Protein AF-A0A9L0T8C3-F1 (afdb_monomer_lite)

Organism: Equus caballus (NCBI:txid9796)

Radius of gyration: 20.2 Å; chains: 1; bounding box: 40×55×61 Å

pLDDT: mean 76.61, std 12.92, range [48.31, 91.88]

Sequence (103 aa):
MELNQEDITLINIYEPKTGTPKCIKQLLTNLKGYINNNSIIVGDLNTSLTSMDRSSRQKVNKETEEFNDKLDQMDLIDIFRERNSIQNQQNTPSQVYMEHSQG

Structure (mmCIF, N/CA/C/O backbone):
data_AF-A0A9L0T8C3-F1
#
_entry.id   AF-A0A9L0T8C3-F1
#
loop_
_atom_site.group_PDB
_a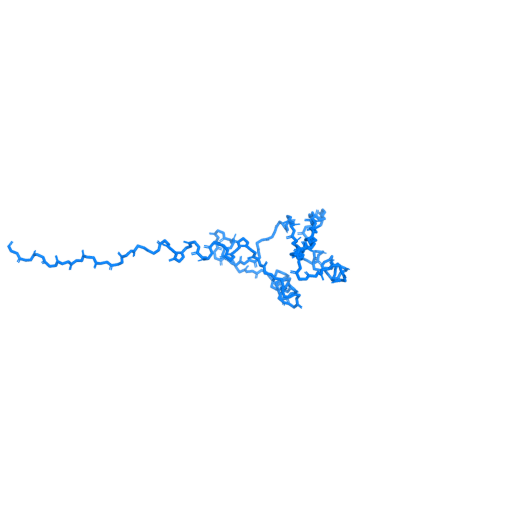tom_site.id
_atom_site.type_symbol
_atom_site.label_atom_id
_atom_site.label_alt_id
_atom_site.label_comp_id
_atom_site.label_asym_id
_atom_site.label_entity_id
_atom_site.label_seq_id
_atom_site.pdbx_PDB_ins_code
_atom_site.Cartn_x
_atom_site.Cartn_y
_atom_site.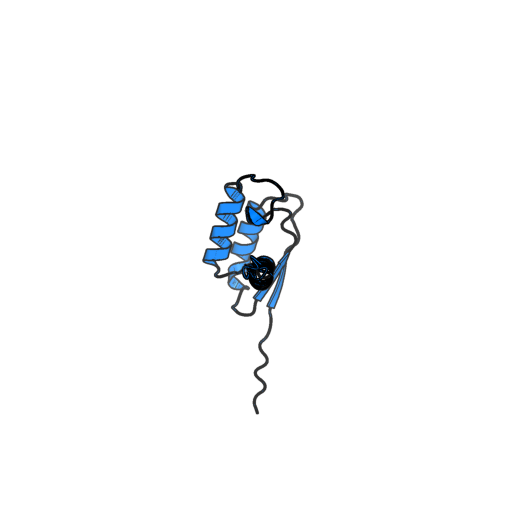Cartn_z
_atom_site.occupancy
_atom_site.B_iso_or_equiv
_atom_site.auth_seq_id
_atom_site.auth_comp_id
_atom_site.auth_asym_id
_atom_site.auth_atom_id
_atom_site.pdbx_PDB_model_num
ATOM 1 N N . MET A 1 1 ? 26.421 -6.534 -25.920 1.00 53.25 1 MET A N 1
ATOM 2 C CA . MET A 1 1 ? 25.813 -6.715 -24.589 1.00 53.25 1 MET A CA 1
ATOM 3 C C . MET A 1 1 ? 24.786 -5.608 -24.463 1.00 53.25 1 MET A C 1
ATOM 5 O O . MET A 1 1 ? 25.188 -4.457 -24.367 1.00 53.25 1 MET A O 1
ATOM 9 N N . GLU A 1 2 ? 23.504 -5.925 -24.627 1.00 57.25 2 GLU A N 1
ATOM 10 C CA . GLU A 1 2 ? 22.431 -4.960 -24.367 1.00 57.25 2 GLU A CA 1
ATOM 11 C C . GLU A 1 2 ? 22.252 -4.861 -22.853 1.00 57.25 2 GLU A C 1
ATOM 13 O O . GLU A 1 2 ? 22.034 -5.863 -22.174 1.00 57.25 2 GLU A O 1
ATOM 18 N N . LEU A 1 3 ? 22.436 -3.657 -22.319 1.00 58.50 3 LEU A N 1
ATOM 19 C CA . LEU A 1 3 ? 22.011 -3.317 -20.971 1.00 58.50 3 LEU A CA 1
ATOM 20 C C . LEU A 1 3 ? 20.515 -3.027 -21.060 1.00 58.50 3 LEU A C 1
ATOM 22 O O . LEU A 1 3 ? 20.126 -1.964 -21.539 1.00 58.50 3 LEU A O 1
ATOM 26 N N . ASN A 1 4 ? 19.688 -3.975 -20.626 1.00 62.09 4 ASN A N 1
ATOM 27 C CA . ASN A 1 4 ? 18.264 -3.730 -20.431 1.00 62.09 4 ASN A CA 1
ATOM 28 C C . ASN A 1 4 ? 18.126 -2.740 -19.269 1.00 62.09 4 ASN A C 1
ATOM 30 O O . ASN A 1 4 ? 18.230 -3.122 -18.104 1.00 62.09 4 ASN A O 1
ATOM 34 N N . GLN A 1 5 ? 17.979 -1.454 -19.584 1.00 68.38 5 GLN A N 1
ATOM 35 C CA . GLN A 1 5 ? 17.557 -0.462 -18.605 1.00 68.38 5 GLN A CA 1
ATOM 36 C C . GLN A 1 5 ? 16.056 -0.641 -18.403 1.00 68.38 5 GLN A C 1
ATOM 38 O O . GLN A 1 5 ? 15.262 -0.345 -19.290 1.00 68.38 5 GLN A O 1
ATOM 43 N N . GLU A 1 6 ? 15.681 -1.192 -17.254 1.00 78.62 6 GLU A N 1
ATOM 44 C CA . GLU A 1 6 ? 14.293 -1.181 -16.816 1.00 78.62 6 GLU A CA 1
ATOM 45 C C . GLU A 1 6 ? 13.993 0.174 -16.175 1.00 78.62 6 GLU A C 1
ATOM 47 O O . GLU A 1 6 ? 14.568 0.532 -15.143 1.00 78.62 6 GLU A O 1
ATOM 52 N N . ASP A 1 7 ? 13.098 0.935 -16.798 1.00 86.69 7 ASP A N 1
ATOM 53 C CA . ASP A 1 7 ? 12.614 2.190 -16.239 1.00 86.69 7 ASP A CA 1
ATOM 54 C C . ASP A 1 7 ? 11.723 1.906 -15.024 1.00 86.69 7 ASP A C 1
ATOM 56 O O . ASP A 1 7 ? 10.710 1.210 -15.116 1.00 86.69 7 ASP A O 1
ATOM 60 N N . ILE A 1 8 ? 12.086 2.470 -13.870 1.00 90.25 8 ILE A N 1
ATOM 61 C CA . ILE A 1 8 ? 11.281 2.399 -12.647 1.00 90.25 8 ILE A CA 1
ATOM 62 C C . ILE A 1 8 ? 10.401 3.642 -12.569 1.00 90.25 8 ILE A C 1
ATOM 64 O O . ILE A 1 8 ? 10.885 4.773 -12.614 1.00 90.25 8 ILE A O 1
ATOM 68 N N . THR A 1 9 ? 9.097 3.439 -12.398 1.00 91.12 9 THR A N 1
ATOM 69 C CA . THR A 1 9 ? 8.139 4.534 -12.204 1.00 91.12 9 THR A CA 1
ATOM 70 C C . THR A 1 9 ? 7.919 4.761 -10.711 1.00 91.12 9 THR A C 1
ATOM 72 O O . THR A 1 9 ? 7.431 3.875 -10.018 1.00 91.12 9 THR A O 1
ATOM 75 N N . LEU A 1 10 ? 8.252 5.944 -10.190 1.00 91.88 10 LEU A N 1
ATOM 76 C CA . LEU A 1 10 ? 7.976 6.305 -8.796 1.00 91.88 10 LEU A CA 1
ATOM 77 C C . LEU A 1 10 ? 6.731 7.192 -8.715 1.00 91.88 10 LEU A C 1
ATOM 79 O O . LEU A 1 10 ? 6.707 8.294 -9.261 1.00 91.88 10 LEU A O 1
ATOM 83 N N . ILE A 1 11 ? 5.716 6.732 -7.989 1.00 88.38 11 ILE A N 1
ATOM 84 C CA . ILE A 1 11 ? 4.484 7.478 -7.732 1.00 88.38 11 ILE A CA 1
ATOM 85 C C . ILE A 1 11 ? 4.456 7.827 -6.249 1.00 88.38 11 ILE A C 1
ATOM 87 O O . ILE A 1 11 ? 4.439 6.938 -5.401 1.00 88.38 11 ILE A O 1
ATOM 91 N N . ASN A 1 12 ? 4.442 9.119 -5.931 1.00 86.88 12 ASN A N 1
ATOM 92 C CA . ASN A 1 12 ? 4.371 9.589 -4.554 1.00 86.88 12 ASN A CA 1
ATOM 93 C C . ASN A 1 12 ? 2.958 10.094 -4.232 1.00 86.88 12 ASN A C 1
ATOM 95 O O . ASN A 1 12 ? 2.452 10.994 -4.903 1.00 86.88 12 ASN A O 1
ATOM 99 N N . ILE A 1 13 ? 2.324 9.510 -3.219 1.00 81.69 13 ILE A N 1
ATOM 100 C CA . ILE A 1 13 ? 0.973 9.836 -2.765 1.00 81.69 13 ILE A CA 1
ATOM 101 C C . ILE A 1 13 ? 1.071 10.438 -1.366 1.00 81.69 13 ILE A C 1
ATOM 103 O O . ILE A 1 13 ? 1.354 9.743 -0.396 1.00 81.69 13 ILE A O 1
ATOM 107 N N . TYR A 1 14 ? 0.785 11.730 -1.248 1.00 75.81 14 TYR A N 1
ATOM 108 C CA . TYR A 1 14 ? 0.623 12.366 0.056 1.00 75.81 14 TYR A CA 1
ATOM 109 C C . TYR A 1 14 ? -0.844 12.417 0.449 1.00 75.81 14 TYR A C 1
ATOM 111 O O . TYR A 1 14 ? -1.718 12.640 -0.395 1.00 75.81 14 TYR A O 1
ATOM 119 N N . GLU A 1 15 ? -1.096 12.230 1.740 1.00 69.81 15 GLU A N 1
ATOM 120 C CA . GLU A 1 15 ? -2.424 12.290 2.325 1.00 69.81 15 GLU A CA 1
ATOM 121 C C . GLU A 1 15 ? -3.147 13.603 1.940 1.00 69.81 15 GLU A C 1
ATOM 123 O O . GLU A 1 15 ? -2.677 14.706 2.248 1.00 69.81 15 GLU A O 1
ATOM 128 N N . PRO A 1 16 ? -4.313 13.536 1.271 1.00 60.00 16 PRO A N 1
ATOM 129 C CA . PRO A 1 16 ? -5.198 14.688 1.171 1.00 60.00 16 PRO A CA 1
ATOM 130 C C . PRO A 1 16 ? -5.664 15.040 2.587 1.00 60.00 16 PRO A C 1
ATOM 132 O O . PRO A 1 16 ? -5.957 14.132 3.351 1.00 60.00 16 PRO A O 1
ATOM 135 N N . LYS A 1 17 ? -5.840 16.319 2.944 1.00 57.69 17 LYS A N 1
ATOM 136 C CA . LYS A 1 17 ? -6.293 16.756 4.294 1.00 57.69 17 LYS A CA 1
ATOM 137 C C . LYS A 1 17 ? -7.581 16.082 4.817 1.00 57.69 17 LYS A C 1
ATOM 139 O O . LYS A 1 17 ? -7.948 16.273 5.970 1.00 57.69 17 LYS A O 1
ATOM 144 N N . THR A 1 18 ? -8.293 15.344 3.966 1.00 58.03 18 THR A N 1
ATOM 145 C CA . THR A 1 18 ? -9.464 14.527 4.291 1.00 58.03 18 THR A CA 1
ATOM 146 C C . THR A 1 18 ? -9.140 13.076 4.677 1.00 58.03 18 THR A C 1
ATOM 148 O O . THR A 1 18 ? -10.078 12.340 4.954 1.00 58.03 18 THR A O 1
ATOM 151 N N . GLY A 1 19 ? -7.870 12.651 4.677 1.00 58.53 19 GLY A N 1
ATOM 152 C CA . GLY A 1 19 ? -7.290 11.500 5.395 1.00 58.53 19 GLY A CA 1
ATOM 153 C C . GLY A 1 19 ? -8.009 10.153 5.357 1.00 58.53 19 GLY A C 1
ATOM 154 O O . GLY A 1 19 ? -7.835 9.331 6.249 1.00 58.53 19 GLY A O 1
ATOM 155 N N . THR A 1 20 ? -8.874 9.919 4.368 1.00 68.56 20 THR A N 1
ATOM 156 C CA . THR A 1 20 ? -9.746 8.740 4.354 1.00 68.56 20 THR A CA 1
ATOM 157 C C . THR A 1 20 ? -9.240 7.733 3.315 1.00 68.56 20 THR A C 1
ATOM 159 O O . THR A 1 20 ? -8.981 8.139 2.173 1.00 68.56 20 THR A O 1
ATOM 162 N N . PRO A 1 21 ? -9.198 6.420 3.622 1.00 72.75 21 PRO A N 1
ATOM 163 C CA . PRO A 1 21 ? -8.870 5.359 2.658 1.00 72.75 21 PRO A CA 1
ATOM 164 C C . PRO A 1 21 ? -9.653 5.455 1.341 1.00 72.75 21 PRO A C 1
ATOM 166 O O . PRO A 1 21 ? -9.133 5.176 0.260 1.00 72.75 21 PRO A O 1
ATOM 169 N N . LYS A 1 22 ? -10.894 5.951 1.402 1.00 77.12 22 LYS A N 1
ATOM 170 C CA . LYS A 1 22 ? -11.739 6.230 0.236 1.00 77.12 22 LYS A CA 1
ATOM 171 C C . LYS A 1 22 ? -11.113 7.215 -0.763 1.00 77.12 22 LYS A C 1
ATOM 173 O O . LYS A 1 22 ? -11.213 6.991 -1.969 1.00 77.12 22 LYS A O 1
ATOM 178 N N . CYS A 1 23 ? -10.473 8.285 -0.287 1.00 76.75 23 CYS A N 1
ATOM 179 C CA . CYS A 1 23 ? -9.822 9.276 -1.150 1.00 76.75 23 CYS A CA 1
ATOM 180 C C . CYS A 1 23 ? -8.622 8.660 -1.879 1.00 76.75 23 CYS A C 1
ATOM 182 O O . CYS A 1 23 ? -8.458 8.853 -3.083 1.00 76.75 23 CYS A O 1
ATOM 184 N N . ILE A 1 24 ? -7.830 7.855 -1.169 1.00 78.06 24 ILE A N 1
ATOM 185 C CA . ILE A 1 24 ? -6.662 7.170 -1.734 1.00 78.06 24 ILE A CA 1
ATOM 186 C C . ILE A 1 24 ? -7.113 6.112 -2.755 1.00 78.06 24 ILE A C 1
ATOM 188 O O . ILE A 1 24 ? -6.561 6.037 -3.848 1.00 78.06 24 ILE A O 1
ATOM 192 N N . LYS A 1 25 ? -8.180 5.352 -2.473 1.00 81.94 25 LYS A N 1
ATOM 193 C CA . LYS A 1 25 ? -8.773 4.384 -3.417 1.00 81.94 25 LYS A CA 1
ATOM 194 C C . LYS A 1 25 ? -9.169 5.022 -4.753 1.00 81.94 25 LYS A C 1
ATOM 196 O O . LYS A 1 25 ? -8.936 4.450 -5.822 1.00 81.94 25 LYS A O 1
ATOM 201 N N . GLN A 1 26 ? -9.792 6.199 -4.698 1.00 83.31 26 GLN A N 1
ATOM 202 C CA . GLN A 1 26 ? -10.160 6.956 -5.896 1.00 83.31 26 GLN A CA 1
ATOM 203 C C . GLN A 1 26 ? -8.919 7.433 -6.651 1.00 83.31 26 GLN A C 1
ATOM 205 O O . GLN A 1 26 ? -8.858 7.288 -7.870 1.00 83.31 26 GLN A O 1
ATOM 210 N N . LEU A 1 27 ? -7.908 7.920 -5.930 1.00 82.31 27 LEU A N 1
ATOM 211 C CA . LEU A 1 27 ? -6.638 8.322 -6.524 1.00 82.31 27 LEU A CA 1
ATOM 212 C C . LEU A 1 27 ? -5.947 7.150 -7.240 1.00 82.31 27 LEU A C 1
ATOM 214 O O . LEU A 1 27 ? -5.593 7.295 -8.404 1.00 82.31 27 LEU A O 1
ATOM 218 N N . LEU A 1 28 ? -5.848 5.973 -6.614 1.00 85.00 28 LEU A N 1
ATOM 219 C CA . LEU A 1 28 ? -5.297 4.768 -7.251 1.00 85.00 28 LEU A CA 1
ATOM 220 C C . LEU A 1 28 ? -6.078 4.363 -8.505 1.00 85.00 28 LEU A C 1
ATOM 222 O O . LEU A 1 28 ? -5.494 3.943 -9.499 1.00 85.00 28 LEU A O 1
ATOM 226 N N . THR A 1 29 ? -7.404 4.519 -8.489 1.00 87.56 29 THR A N 1
ATOM 227 C CA . THR A 1 29 ? -8.242 4.230 -9.662 1.00 87.56 29 THR A CA 1
ATOM 228 C C . THR A 1 29 ? -7.919 5.169 -10.823 1.00 87.56 29 THR A C 1
ATOM 230 O O . THR A 1 29 ? -7.790 4.708 -11.955 1.00 87.56 29 THR A O 1
ATOM 233 N N . ASN A 1 30 ? -7.724 6.459 -10.543 1.00 87.38 30 ASN A N 1
ATOM 234 C CA . ASN A 1 30 ? -7.323 7.443 -11.551 1.00 87.38 30 ASN A CA 1
ATOM 235 C C . ASN A 1 30 ? -5.893 7.198 -12.053 1.00 87.38 30 ASN A C 1
ATOM 237 O O . ASN A 1 30 ? -5.603 7.409 -13.227 1.00 87.38 30 ASN A O 1
ATOM 241 N N . LEU A 1 31 ? -5.010 6.725 -11.170 1.00 86.62 31 LEU A N 1
ATOM 242 C CA . LEU A 1 31 ? -3.614 6.440 -11.486 1.00 86.62 31 LEU A CA 1
ATOM 243 C C . LEU A 1 31 ? -3.402 5.093 -12.186 1.00 86.62 31 LEU A C 1
ATOM 245 O O . LEU A 1 31 ? -2.305 4.840 -12.672 1.00 86.62 31 LEU A O 1
ATOM 249 N N . LYS A 1 32 ? -4.434 4.246 -12.300 1.00 88.19 32 LYS A N 1
ATOM 250 C CA . LYS A 1 32 ? -4.319 2.882 -12.842 1.00 88.19 32 LYS A CA 1
ATOM 251 C C . LYS A 1 32 ? -3.638 2.821 -14.214 1.00 88.19 32 LYS A C 1
ATOM 253 O O . LYS A 1 32 ? -2.892 1.888 -14.465 1.00 88.19 32 LYS A O 1
ATOM 258 N N . GLY A 1 33 ? -3.872 3.801 -15.089 1.00 88.75 33 GLY A N 1
ATOM 259 C CA . GLY A 1 33 ? -3.246 3.853 -16.419 1.00 88.75 33 GLY A CA 1
ATOM 260 C C . GLY A 1 33 ? -1.755 4.215 -16.419 1.00 88.75 33 GLY A C 1
ATOM 261 O O . GLY A 1 33 ? -1.097 4.046 -17.438 1.00 88.75 33 GLY A O 1
ATOM 262 N N . TYR A 1 34 ? -1.234 4.712 -15.296 1.00 86.12 34 TYR A N 1
ATOM 263 C CA . TYR A 1 34 ? 0.171 5.084 -15.111 1.00 86.12 34 TYR A CA 1
ATOM 264 C C . TYR A 1 34 ? 0.963 4.019 -14.342 1.00 86.12 34 TYR A C 1
ATOM 266 O O . TYR A 1 34 ? 2.190 4.048 -14.358 1.00 86.12 34 TYR A O 1
ATOM 274 N N . ILE A 1 35 ? 0.268 3.101 -13.664 1.00 89.75 35 ILE A N 1
ATOM 275 C CA . ILE A 1 35 ? 0.874 2.000 -12.918 1.00 89.75 35 ILE A CA 1
ATOM 276 C C . ILE A 1 35 ? 1.215 0.879 -13.904 1.00 89.75 35 ILE A C 1
ATOM 278 O O . ILE A 1 35 ? 0.354 0.372 -14.621 1.00 89.75 35 ILE A O 1
ATOM 282 N N . ASN A 1 36 ? 2.483 0.494 -13.912 1.00 89.12 36 ASN A N 1
ATOM 283 C CA . ASN A 1 36 ? 3.041 -0.636 -14.646 1.00 89.12 36 ASN A CA 1
ATOM 284 C C . ASN A 1 36 ? 3.779 -1.585 -13.682 1.00 89.12 36 ASN A C 1
ATOM 286 O O . ASN A 1 36 ? 3.901 -1.308 -12.489 1.00 89.12 36 ASN A O 1
ATOM 290 N N . ASN A 1 37 ? 4.311 -2.688 -14.206 1.00 88.62 37 ASN A N 1
ATOM 291 C CA . ASN A 1 37 ? 4.985 -3.719 -13.406 1.00 88.62 37 ASN A CA 1
ATOM 292 C C . ASN A 1 37 ? 6.248 -3.213 -12.682 1.00 88.62 37 ASN A C 1
ATOM 294 O O . ASN A 1 37 ? 6.664 -3.801 -11.689 1.00 88.62 37 ASN A O 1
ATOM 298 N N . ASN A 1 38 ? 6.838 -2.116 -13.158 1.00 90.31 38 ASN A N 1
ATOM 299 C CA . ASN A 1 38 ? 8.034 -1.483 -12.606 1.00 90.31 38 ASN A CA 1
ATOM 300 C C . ASN A 1 38 ? 7.682 -0.234 -11.774 1.00 90.31 38 ASN A C 1
ATOM 302 O O . ASN A 1 38 ? 8.525 0.637 -11.548 1.00 90.31 38 ASN A O 1
ATOM 306 N N . SER A 1 39 ? 6.424 -0.111 -11.337 1.00 91.88 39 SER A N 1
ATOM 307 C CA . SER A 1 39 ? 5.956 1.019 -10.540 1.00 91.88 39 SER A CA 1
ATOM 308 C C . SER A 1 39 ? 6.119 0.778 -9.042 1.00 91.88 39 SER A C 1
ATOM 310 O O . SER A 1 39 ? 5.689 -0.241 -8.511 1.00 91.88 39 SER A O 1
ATOM 312 N N . ILE A 1 40 ? 6.678 1.762 -8.342 1.00 91.75 40 ILE A N 1
ATOM 313 C CA . ILE A 1 40 ? 6.747 1.817 -6.882 1.00 91.75 40 ILE A CA 1
ATOM 314 C C . ILE A 1 40 ? 5.850 2.960 -6.423 1.00 91.75 40 ILE A C 1
ATOM 316 O O . ILE A 1 40 ? 6.047 4.114 -6.810 1.00 91.75 40 ILE A O 1
ATOM 320 N N . ILE A 1 41 ? 4.870 2.640 -5.580 1.00 89.69 41 ILE A N 1
ATOM 321 C CA . ILE A 1 41 ? 4.005 3.634 -4.949 1.00 89.69 41 ILE A CA 1
ATOM 322 C C . ILE A 1 41 ? 4.509 3.865 -3.530 1.00 89.69 41 ILE A C 1
ATOM 324 O O . ILE A 1 41 ? 4.545 2.945 -2.716 1.00 89.69 41 ILE A O 1
ATOM 328 N N . VAL A 1 42 ? 4.897 5.099 -3.238 1.00 87.62 42 VAL A N 1
ATOM 329 C CA . VAL A 1 42 ? 5.285 5.538 -1.898 1.00 87.62 42 VAL A CA 1
ATOM 330 C C . VAL A 1 42 ? 4.234 6.518 -1.422 1.00 87.62 42 VAL A C 1
ATOM 332 O O . VAL A 1 42 ? 3.820 7.393 -2.175 1.00 87.62 42 VAL A O 1
ATOM 335 N N . GLY A 1 43 ? 3.782 6.392 -0.184 1.00 81.62 43 GLY A N 1
ATOM 336 C CA . GLY A 1 43 ? 2.849 7.363 0.351 1.00 81.62 43 GLY A CA 1
ATOM 337 C C . GLY A 1 43 ? 2.604 7.214 1.834 1.00 81.62 43 GLY A C 1
ATOM 338 O O . GLY A 1 43 ? 2.766 6.131 2.395 1.00 81.62 43 GLY A O 1
ATOM 339 N N . ASP A 1 44 ? 2.203 8.321 2.450 1.00 77.31 44 ASP A N 1
ATOM 340 C CA . ASP A 1 44 ? 1.694 8.335 3.815 1.00 77.31 44 ASP A CA 1
ATOM 341 C C . ASP A 1 44 ? 0.168 8.248 3.760 1.00 77.31 44 ASP A C 1
ATOM 343 O O . ASP A 1 44 ? -0.509 9.177 3.316 1.00 77.31 44 ASP A O 1
ATOM 347 N N . LEU A 1 45 ? -0.364 7.086 4.136 1.00 73.12 45 LEU A N 1
ATOM 348 C CA . LEU A 1 45 ? -1.795 6.805 4.077 1.00 73.12 45 LEU A CA 1
ATOM 349 C C . LEU A 1 45 ? -2.506 7.099 5.406 1.00 73.12 45 LEU A C 1
ATOM 351 O O . LEU A 1 45 ? -3.724 6.929 5.463 1.00 73.12 45 LEU A O 1
ATOM 355 N N . ASN A 1 46 ? -1.769 7.460 6.472 1.00 73.19 46 ASN A N 1
ATOM 356 C CA . ASN A 1 46 ? -2.261 7.671 7.846 1.00 73.19 46 ASN A CA 1
ATOM 357 C C . ASN A 1 46 ? -3.233 6.592 8.381 1.00 73.19 46 ASN A C 1
ATOM 359 O O . ASN A 1 46 ? -3.960 6.793 9.353 1.00 73.19 46 ASN A O 1
ATOM 363 N N . THR A 1 47 ? -3.241 5.407 7.764 1.00 74.62 47 THR A N 1
ATOM 364 C CA . THR A 1 47 ? -4.134 4.289 8.071 1.00 74.62 47 THR A CA 1
ATOM 365 C C . THR A 1 47 ? -3.346 2.989 8.068 1.00 74.62 47 THR A C 1
ATOM 367 O O . THR A 1 47 ? -2.694 2.645 7.087 1.00 74.62 47 THR A O 1
ATOM 370 N N . SER A 1 48 ? -3.474 2.222 9.151 1.00 79.88 48 SER A N 1
ATOM 371 C CA . SER A 1 48 ? -3.004 0.837 9.227 1.00 79.88 48 SER A CA 1
ATOM 372 C C . SER A 1 48 ? -3.759 -0.045 8.231 1.00 79.88 48 SER A C 1
ATOM 374 O O . SER A 1 48 ? -4.981 -0.188 8.353 1.00 79.88 48 SER A O 1
ATOM 376 N N . LEU A 1 49 ? -3.041 -0.658 7.288 1.00 81.12 49 LEU A N 1
ATOM 377 C CA . LEU A 1 49 ? -3.620 -1.506 6.242 1.00 81.12 49 LEU A CA 1
ATOM 378 C C . LEU A 1 49 ? -4.009 -2.885 6.767 1.00 81.12 49 LEU A C 1
ATOM 380 O O . LEU A 1 49 ? -5.003 -3.457 6.332 1.00 81.12 49 LEU A O 1
ATOM 384 N N . THR A 1 50 ? -3.288 -3.410 7.750 1.00 79.50 50 THR A N 1
ATOM 385 C CA . THR A 1 50 ? -3.552 -4.733 8.315 1.00 79.50 50 THR A CA 1
ATOM 386 C C . THR A 1 50 ? -3.762 -4.676 9.824 1.00 79.50 50 THR A C 1
ATOM 388 O O . THR A 1 50 ? -3.521 -3.665 10.486 1.00 79.50 50 THR A O 1
ATOM 391 N N . SER A 1 51 ? -4.233 -5.781 10.405 1.00 78.38 51 SER A N 1
ATOM 392 C CA . SER A 1 51 ? -4.265 -5.935 11.863 1.00 78.38 51 SER A CA 1
ATOM 393 C C . SER A 1 51 ? -2.866 -6.020 12.477 1.00 78.38 51 SER A C 1
ATOM 395 O O . SER A 1 51 ? -2.719 -5.698 13.649 1.00 78.38 51 SER A O 1
ATOM 397 N N . MET A 1 52 ? -1.858 -6.456 11.710 1.00 77.88 52 MET A N 1
ATOM 398 C CA . MET A 1 52 ? -0.469 -6.551 12.174 1.00 77.88 52 MET A CA 1
ATOM 399 C C . MET A 1 52 ? 0.160 -5.168 12.370 1.00 77.88 52 MET A C 1
ATOM 401 O O . MET A 1 52 ? 0.989 -4.993 13.256 1.00 77.88 52 MET A O 1
ATOM 405 N N . ASP A 1 53 ? -0.298 -4.175 11.606 1.00 75.25 53 ASP A N 1
ATOM 406 C CA . ASP A 1 53 ? 0.169 -2.788 11.703 1.00 75.25 53 ASP A CA 1
ATOM 407 C C . ASP A 1 53 ? -0.433 -2.040 12.905 1.00 75.25 53 ASP A C 1
ATOM 409 O O . ASP A 1 53 ? -0.097 -0.882 13.156 1.00 75.25 53 ASP A O 1
ATOM 413 N N . ARG A 1 54 ? -1.359 -2.666 13.646 1.00 76.75 54 ARG A N 1
ATOM 414 C CA . ARG A 1 54 ? -1.999 -2.073 14.824 1.00 76.75 54 ARG A CA 1
ATOM 415 C C . ARG A 1 54 ? -1.414 -2.657 16.106 1.00 76.75 54 ARG A C 1
ATOM 417 O O . ARG A 1 54 ? -1.304 -3.866 16.266 1.00 76.75 54 ARG A O 1
ATOM 424 N N . SER A 1 55 ? -1.127 -1.787 17.075 1.00 76.31 55 SER A N 1
ATOM 425 C CA . SER A 1 55 ? -0.611 -2.172 18.400 1.00 76.31 55 SER A CA 1
ATOM 426 C C . SER A 1 55 ? -1.628 -2.921 19.274 1.00 76.31 55 SER A C 1
ATOM 428 O O . SER A 1 55 ? -1.255 -3.571 20.248 1.00 76.31 55 SER A O 1
ATOM 430 N N . SER A 1 56 ? -2.918 -2.845 18.939 1.00 75.75 56 SER A N 1
ATOM 431 C CA . SER A 1 56 ? -4.008 -3.538 19.630 1.00 75.75 56 SER A CA 1
ATOM 432 C C . SER A 1 56 ? -4.763 -4.443 18.657 1.00 75.75 56 SER A C 1
ATOM 434 O O . SER A 1 56 ? -4.752 -4.207 17.451 1.00 75.75 56 SER A O 1
ATOM 436 N N . ARG A 1 57 ? -5.474 -5.460 19.170 1.00 75.56 57 ARG A N 1
ATOM 437 C CA . ARG A 1 57 ? -6.306 -6.400 18.382 1.00 75.56 57 ARG A CA 1
ATOM 438 C C . ARG A 1 57 ? -7.563 -5.747 17.769 1.00 75.56 57 ARG A C 1
ATOM 440 O O . ARG A 1 57 ? -8.613 -6.376 17.671 1.00 75.56 57 ARG A O 1
ATOM 447 N N . GLN A 1 58 ? -7.486 -4.474 17.400 1.00 77.00 58 GLN A N 1
ATOM 448 C CA . GLN A 1 58 ? -8.546 -3.759 16.712 1.00 77.00 58 GLN A CA 1
ATOM 449 C C . GLN A 1 58 ? -8.723 -4.310 15.300 1.00 77.00 58 GLN A C 1
ATOM 451 O O . GLN A 1 58 ? -7.763 -4.480 14.541 1.00 77.00 58 GLN A O 1
ATOM 456 N N . LYS A 1 59 ? -9.982 -4.562 14.943 1.00 80.69 59 LYS A N 1
ATOM 457 C CA . LYS A 1 59 ? -10.353 -4.985 13.598 1.00 80.69 59 LYS A CA 1
ATOM 458 C C . LYS A 1 59 ? -10.041 -3.867 12.595 1.00 80.69 59 LYS A C 1
ATOM 460 O O . LYS A 1 59 ? -10.242 -2.690 12.893 1.00 80.69 59 LYS A O 1
ATOM 465 N N . VAL A 1 60 ? -9.577 -4.242 11.404 1.00 82.06 60 VAL A N 1
ATOM 466 C CA . VAL A 1 60 ? -9.595 -3.351 10.234 1.00 82.06 60 VAL A CA 1
ATOM 467 C C . VAL A 1 60 ? -11.020 -2.863 9.993 1.00 82.06 60 VAL A C 1
ATOM 469 O O . VAL A 1 60 ? -11.981 -3.624 10.102 1.00 82.06 60 VAL A O 1
ATOM 472 N N . ASN A 1 61 ? -11.160 -1.562 9.746 1.00 83.56 61 ASN A N 1
ATOM 473 C CA . ASN A 1 61 ? -12.448 -1.017 9.352 1.00 83.56 61 ASN A CA 1
ATOM 474 C C . ASN A 1 61 ? -12.751 -1.445 7.904 1.00 83.56 61 ASN A C 1
ATOM 476 O O . ASN A 1 61 ? -11.848 -1.788 7.138 1.00 83.56 61 ASN A O 1
ATOM 480 N N . LYS A 1 62 ? -14.031 -1.408 7.532 1.00 84.62 62 LYS A N 1
ATOM 481 C CA . LYS A 1 62 ? -14.483 -1.852 6.211 1.00 84.62 62 LYS A CA 1
ATOM 482 C C . LYS A 1 62 ? -13.867 -1.040 5.064 1.00 84.62 62 LYS A C 1
ATOM 484 O O . LYS A 1 62 ? -13.607 -1.588 4.004 1.00 84.62 62 LYS A O 1
ATOM 489 N N . GLU A 1 63 ? -13.611 0.252 5.266 1.00 82.06 63 GLU A N 1
ATOM 490 C CA . GLU A 1 63 ? -13.006 1.101 4.232 1.00 82.06 63 GLU A CA 1
ATOM 491 C C . GLU A 1 63 ? -11.554 0.706 3.939 1.00 82.06 63 GLU A C 1
ATOM 493 O O . GLU A 1 63 ? -11.127 0.751 2.789 1.00 82.06 63 GLU A O 1
ATOM 498 N N . THR A 1 64 ? -10.807 0.288 4.964 1.00 82.56 64 THR A N 1
ATOM 499 C CA . THR A 1 64 ? -9.463 -0.274 4.826 1.00 82.56 64 THR A CA 1
ATOM 500 C C . THR A 1 64 ? -9.505 -1.640 4.145 1.00 82.56 64 THR A C 1
ATOM 502 O O . THR A 1 64 ? -8.696 -1.881 3.256 1.00 82.56 64 THR A O 1
ATOM 505 N N . GLU A 1 65 ? -10.446 -2.518 4.511 1.00 86.62 65 GLU A N 1
ATOM 506 C CA . GLU A 1 65 ? -10.633 -3.813 3.829 1.00 86.62 65 GLU A CA 1
ATOM 507 C C . GLU A 1 65 ? -10.902 -3.596 2.328 1.00 86.62 65 GLU A C 1
ATOM 509 O O . GLU A 1 65 ? -10.164 -4.092 1.483 1.00 86.62 65 GLU A O 1
ATOM 514 N N . GLU A 1 66 ? -11.857 -2.727 1.989 1.00 86.50 66 GLU A N 1
ATOM 515 C CA . GLU A 1 66 ? -12.184 -2.370 0.603 1.00 86.50 66 GLU A CA 1
ATOM 516 C C . GLU A 1 66 ? -11.052 -1.655 -0.158 1.00 86.50 66 GLU A C 1
ATOM 518 O O . GLU A 1 66 ? -11.103 -1.549 -1.394 1.00 86.50 66 GLU A O 1
ATOM 523 N N . PHE A 1 67 ? -10.101 -1.059 0.563 1.00 85.38 67 PHE A N 1
ATOM 524 C CA . PHE A 1 67 ? -8.901 -0.449 0.004 1.00 85.38 67 PHE A CA 1
ATOM 525 C C . PHE A 1 67 ? -7.841 -1.512 -0.299 1.00 85.38 67 PHE A C 1
ATOM 527 O O . PHE A 1 67 ? -7.307 -1.515 -1.405 1.00 85.38 67 PHE A O 1
ATOM 534 N N . ASN A 1 68 ? -7.610 -2.454 0.618 1.00 85.50 68 ASN A N 1
ATOM 535 C CA . ASN A 1 68 ? -6.723 -3.597 0.395 1.00 85.50 68 ASN A CA 1
ATOM 536 C C . ASN A 1 68 ? -7.197 -4.453 -0.780 1.00 85.50 68 ASN A C 1
ATOM 538 O O . ASN A 1 68 ? -6.407 -4.729 -1.674 1.00 85.50 68 ASN A O 1
ATOM 542 N N . ASP A 1 69 ? -8.501 -4.737 -0.865 1.00 88.31 69 ASP A N 1
ATOM 543 C CA . ASP A 1 69 ? -9.085 -5.441 -2.013 1.00 88.31 69 ASP A CA 1
ATOM 544 C C . ASP A 1 69 ? -8.765 -4.732 -3.339 1.00 88.31 69 ASP A C 1
ATOM 546 O O . ASP A 1 69 ? -8.671 -5.355 -4.398 1.00 88.31 69 ASP A O 1
ATOM 550 N N . LYS A 1 70 ? -8.624 -3.398 -3.312 1.00 86.94 70 LYS A N 1
ATOM 551 C CA . LYS A 1 70 ? -8.284 -2.624 -4.506 1.00 86.94 70 LYS A CA 1
ATOM 552 C C . LYS A 1 70 ? -6.806 -2.721 -4.865 1.00 86.94 70 LYS A C 1
ATOM 554 O O . LYS A 1 70 ? -6.508 -2.754 -6.057 1.00 86.94 70 LYS A O 1
ATOM 559 N N . LEU A 1 71 ? -5.925 -2.746 -3.865 1.00 87.44 71 LEU A N 1
ATOM 560 C CA . LEU A 1 71 ? -4.498 -3.006 -4.057 1.00 87.44 71 LEU A CA 1
ATOM 561 C C . LEU A 1 71 ? -4.293 -4.401 -4.656 1.00 87.44 71 LEU A C 1
ATOM 563 O O . LEU A 1 71 ? -3.600 -4.521 -5.663 1.00 87.44 71 LEU A O 1
ATOM 567 N N . ASP A 1 72 ? -5.003 -5.404 -4.134 1.00 88.69 72 ASP A N 1
ATOM 568 C CA . ASP A 1 72 ? -4.957 -6.782 -4.630 1.00 88.69 72 ASP A CA 1
ATOM 569 C C . ASP A 1 72 ? -5.470 -6.881 -6.079 1.00 88.69 72 ASP A C 1
ATOM 571 O O . ASP A 1 72 ? -4.842 -7.508 -6.921 1.00 88.69 72 ASP A O 1
ATOM 575 N N . GLN A 1 73 ? -6.561 -6.184 -6.432 1.00 89.81 73 GLN A N 1
ATOM 576 C CA . GLN A 1 73 ? -7.046 -6.093 -7.825 1.00 89.81 73 GLN A CA 1
ATOM 577 C C . GLN A 1 73 ? -6.067 -5.420 -8.802 1.00 89.81 73 GLN A C 1
ATOM 579 O O . GLN A 1 73 ? -6.292 -5.459 -10.016 1.00 89.81 73 GLN A O 1
ATOM 584 N N . MET A 1 74 ? -5.084 -4.684 -8.288 1.00 88.69 74 MET A N 1
ATOM 585 C CA . MET A 1 74 ? -4.042 -4.020 -9.070 1.00 88.69 74 MET A CA 1
ATOM 586 C C . MET A 1 74 ? -2.721 -4.795 -9.029 1.00 88.69 74 MET A C 1
ATOM 588 O O . MET A 1 74 ? -1.727 -4.277 -9.530 1.00 88.69 74 MET A O 1
ATOM 592 N N . ASP A 1 75 ? -2.713 -5.991 -8.428 1.00 89.56 75 ASP A N 1
ATOM 593 C CA . ASP A 1 75 ? -1.526 -6.820 -8.209 1.00 89.56 75 ASP A CA 1
ATOM 594 C C . ASP A 1 75 ? -0.401 -6.066 -7.469 1.00 89.56 75 ASP A C 1
ATOM 596 O O . ASP A 1 75 ? 0.789 -6.326 -7.656 1.00 89.56 75 ASP A O 1
ATOM 600 N N . LEU A 1 76 ? -0.775 -5.103 -6.616 1.00 88.88 76 LEU A N 1
ATOM 601 C CA . LEU A 1 76 ? 0.162 -4.329 -5.810 1.00 88.88 76 LEU A CA 1
ATOM 602 C C . LEU A 1 76 ? 0.462 -5.053 -4.501 1.00 88.88 76 LEU A C 1
ATOM 604 O O . LEU A 1 76 ? -0.436 -5.528 -3.810 1.00 88.88 76 LEU A O 1
ATOM 608 N N . ILE A 1 77 ? 1.738 -5.071 -4.122 1.00 88.75 77 ILE A N 1
ATOM 609 C CA . ILE A 1 77 ? 2.214 -5.742 -2.912 1.00 88.75 77 ILE A CA 1
ATOM 610 C C . ILE A 1 77 ? 2.784 -4.703 -1.946 1.00 88.75 77 ILE A C 1
ATOM 612 O O . ILE A 1 77 ? 3.550 -3.820 -2.332 1.00 88.75 77 ILE A O 1
ATOM 616 N N . ASP A 1 78 ? 2.444 -4.836 -0.664 1.00 87.19 78 ASP A 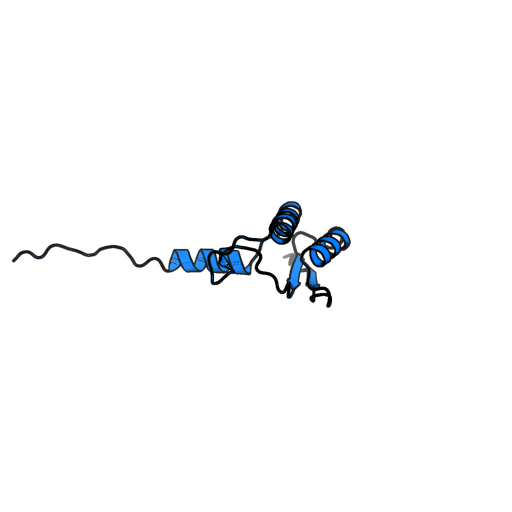N 1
ATOM 617 C CA . ASP A 1 78 ? 3.078 -4.077 0.413 1.00 87.19 78 ASP A CA 1
ATOM 618 C C . ASP A 1 78 ? 4.481 -4.638 0.708 1.00 87.19 78 ASP A C 1
ATOM 620 O O . ASP A 1 78 ? 4.650 -5.648 1.400 1.00 87.19 78 ASP A O 1
ATOM 624 N N . ILE A 1 79 ? 5.496 -3.961 0.170 1.00 88.69 79 ILE A N 1
ATOM 625 C CA . ILE A 1 79 ? 6.910 -4.342 0.290 1.00 88.69 79 ILE A CA 1
ATOM 626 C C . ILE A 1 79 ? 7.397 -4.271 1.746 1.00 88.69 79 ILE A C 1
ATOM 628 O O . ILE A 1 79 ? 8.208 -5.101 2.166 1.00 88.69 79 ILE A O 1
ATOM 632 N N . PHE A 1 80 ? 6.921 -3.298 2.531 1.00 83.88 80 PHE A N 1
ATOM 633 C CA . PHE A 1 80 ? 7.341 -3.142 3.926 1.00 83.88 80 PHE A CA 1
ATOM 634 C C . PHE A 1 80 ? 6.852 -4.323 4.765 1.00 83.88 80 PHE A C 1
ATOM 636 O O . PHE A 1 80 ? 7.626 -4.916 5.523 1.00 83.88 80 PHE A O 1
ATOM 643 N N . ARG A 1 81 ? 5.590 -4.718 4.570 1.00 82.31 81 ARG A N 1
ATOM 644 C CA . ARG A 1 81 ? 5.004 -5.889 5.223 1.00 82.31 81 ARG A CA 1
ATOM 645 C C . ARG A 1 81 ? 5.718 -7.178 4.840 1.00 82.31 81 ARG A C 1
ATOM 647 O O . ARG A 1 81 ? 6.076 -7.951 5.727 1.00 82.31 81 ARG A O 1
ATOM 654 N N . GLU A 1 82 ? 5.939 -7.406 3.548 1.00 86.38 82 GLU A N 1
ATOM 655 C CA . GLU A 1 82 ? 6.576 -8.633 3.060 1.00 86.38 82 GLU A CA 1
ATOM 656 C C . GLU A 1 82 ? 7.981 -8.797 3.652 1.00 86.38 82 GLU A C 1
ATOM 658 O O . GLU A 1 82 ? 8.325 -9.836 4.221 1.00 86.38 82 GLU A O 1
ATOM 663 N N . ARG A 1 83 ? 8.766 -7.714 3.638 1.00 86.25 83 ARG A N 1
ATOM 664 C CA . ARG A 1 83 ? 10.099 -7.684 4.242 1.00 86.25 83 ARG A CA 1
ATOM 665 C C . ARG A 1 83 ? 10.067 -8.035 5.735 1.00 86.25 83 ARG A C 1
ATOM 667 O O . ARG A 1 83 ? 10.905 -8.812 6.194 1.00 86.25 83 ARG A O 1
ATOM 674 N N . ASN A 1 84 ? 9.116 -7.488 6.492 1.00 80.75 84 ASN A N 1
ATOM 675 C CA . ASN A 1 84 ? 8.996 -7.755 7.928 1.00 80.75 84 ASN A CA 1
ATOM 676 C C . ASN A 1 84 ? 8.584 -9.207 8.221 1.00 80.75 84 ASN A C 1
ATOM 678 O O . ASN A 1 84 ? 9.122 -9.829 9.138 1.00 80.75 84 ASN A O 1
ATOM 682 N N . SER A 1 85 ? 7.677 -9.775 7.424 1.00 77.94 85 SER A N 1
ATOM 683 C CA . SER A 1 85 ? 7.278 -11.185 7.521 1.00 77.94 85 SER A CA 1
ATOM 684 C C . SER A 1 85 ? 8.444 -12.143 7.278 1.00 77.94 85 SER A C 1
ATOM 686 O O . SER A 1 85 ? 8.586 -13.135 7.997 1.00 77.94 85 SER A O 1
ATOM 688 N N . ILE A 1 86 ? 9.305 -11.845 6.302 1.00 80.25 86 ILE A N 1
ATOM 689 C CA . ILE A 1 86 ? 10.509 -12.638 6.013 1.00 80.25 86 ILE A CA 1
ATOM 690 C C . ILE A 1 86 ? 11.498 -12.558 7.183 1.00 80.25 86 ILE A C 1
ATOM 692 O O . ILE A 1 86 ? 12.010 -13.581 7.639 1.00 80.25 86 ILE A O 1
ATOM 696 N N . GLN A 1 87 ? 11.728 -11.359 7.724 1.00 73.44 87 GLN A N 1
ATOM 697 C CA . GLN A 1 87 ? 12.651 -11.162 8.843 1.00 73.44 87 GLN A CA 1
ATOM 698 C C . GLN A 1 8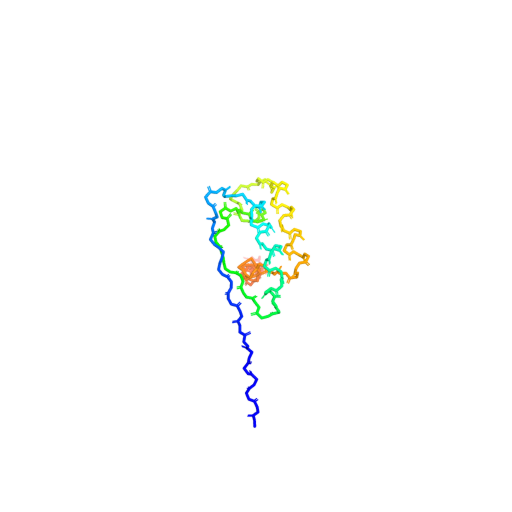7 ? 12.208 -11.909 10.113 1.00 73.44 87 GLN A C 1
ATOM 700 O O . GLN A 1 87 ? 13.040 -12.484 10.817 1.00 73.44 87 GLN A O 1
ATOM 705 N N . ASN A 1 88 ? 10.905 -11.935 10.404 1.00 67.00 88 ASN A N 1
ATOM 706 C CA . ASN A 1 88 ? 10.365 -12.634 11.573 1.00 67.00 88 ASN A CA 1
ATOM 707 C C . ASN A 1 88 ? 10.485 -14.166 11.467 1.00 67.00 88 ASN A C 1
ATOM 709 O O . ASN A 1 88 ? 10.644 -14.826 12.490 1.00 67.00 88 ASN A O 1
ATOM 713 N N . GLN A 1 89 ? 10.471 -14.732 10.255 1.00 65.44 89 GLN A N 1
ATOM 714 C CA . GLN A 1 89 ? 10.713 -16.166 10.034 1.00 65.44 89 GLN A CA 1
ATOM 715 C C . GLN A 1 89 ? 12.182 -16.554 10.242 1.00 65.44 89 GLN A C 1
ATOM 717 O O . GLN A 1 89 ? 12.465 -17.644 10.725 1.00 65.44 89 GLN A O 1
ATOM 722 N N . GLN A 1 90 ? 13.124 -15.663 9.923 1.00 59.56 90 GLN A N 1
ATOM 723 C CA . GLN A 1 90 ? 14.559 -15.908 10.123 1.00 59.56 90 GLN A CA 1
ATOM 724 C C . GLN A 1 90 ? 14.988 -15.822 11.597 1.00 59.56 90 GLN A C 1
ATOM 726 O O . GLN A 1 90 ? 16.024 -16.364 11.970 1.00 59.56 90 GLN A O 1
ATOM 731 N N . ASN A 1 91 ? 14.182 -15.174 12.441 1.00 56.12 91 ASN A N 1
ATOM 732 C CA . ASN A 1 91 ? 14.455 -14.976 13.864 1.00 56.12 91 ASN A CA 1
ATOM 733 C C . ASN A 1 91 ? 13.830 -16.053 14.773 1.00 56.12 91 ASN A C 1
ATOM 735 O O . ASN A 1 91 ? 13.716 -15.833 15.979 1.00 56.12 91 ASN A O 1
ATOM 739 N N . THR A 1 92 ? 13.414 -17.212 14.247 1.00 48.31 92 THR A N 1
ATOM 740 C CA . THR A 1 92 ? 12.954 -18.321 15.099 1.00 48.31 92 THR A CA 1
ATOM 741 C C . THR A 1 92 ? 14.097 -18.784 16.009 1.00 48.31 92 THR A C 1
ATOM 743 O O . THR A 1 92 ? 15.118 -19.24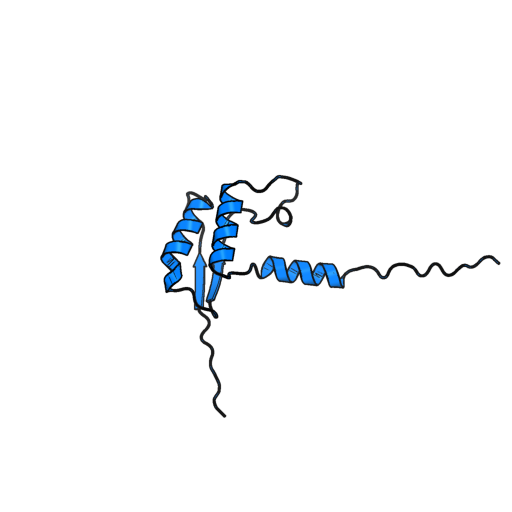2 15.490 1.00 48.31 92 THR A O 1
ATOM 746 N N . PRO A 1 93 ? 13.964 -18.720 17.349 1.00 51.75 93 PRO A N 1
ATOM 747 C CA . PRO A 1 93 ? 14.926 -19.354 18.236 1.00 51.75 93 PRO A CA 1
ATOM 748 C C . PRO A 1 93 ? 14.884 -20.857 17.966 1.00 51.75 93 PRO A C 1
ATOM 750 O O . PRO A 1 93 ? 13.818 -21.467 18.076 1.00 51.75 93 PRO A O 1
ATOM 753 N N . SER A 1 94 ? 16.024 -21.446 17.605 1.00 51.22 94 SER A N 1
ATOM 754 C CA . SER A 1 94 ? 16.192 -22.895 17.510 1.00 51.22 94 SER A CA 1
ATOM 755 C C . SER A 1 94 ? 15.638 -23.551 18.775 1.00 51.22 94 SER A C 1
ATOM 757 O O . SER A 1 94 ? 16.152 -23.345 19.875 1.00 51.22 94 SER A O 1
ATOM 759 N N . GLN A 1 95 ? 14.549 -24.301 18.634 1.00 55.53 95 GLN A N 1
ATOM 760 C CA . GLN A 1 95 ? 13.946 -25.013 19.745 1.00 55.53 95 GLN A CA 1
ATOM 761 C C . GLN A 1 95 ? 14.803 -26.235 20.113 1.00 55.53 95 GLN A C 1
ATOM 763 O O . GLN A 1 95 ? 14.983 -27.140 19.307 1.00 55.53 95 GLN A O 1
ATOM 768 N N . VAL A 1 96 ? 15.243 -26.241 21.378 1.00 49.53 96 VAL A N 1
ATOM 769 C CA . VAL A 1 96 ? 15.548 -27.408 22.228 1.00 49.53 96 VAL A CA 1
ATOM 770 C C . VAL A 1 96 ? 16.862 -28.157 21.946 1.00 49.53 96 VAL A C 1
ATOM 772 O O . VAL A 1 96 ? 16.881 -29.208 21.319 1.00 49.53 96 VAL A O 1
ATOM 775 N N . TYR A 1 97 ? 17.942 -27.710 22.598 1.00 50.38 97 TYR A N 1
ATOM 776 C CA . TYR A 1 97 ? 18.856 -28.644 23.269 1.00 50.38 97 TYR A CA 1
ATOM 777 C C . TYR A 1 97 ? 18.425 -28.745 24.738 1.00 50.38 97 TYR A C 1
ATOM 779 O O . TYR A 1 97 ? 18.887 -27.996 25.592 1.00 50.38 97 TYR A O 1
ATOM 787 N N . MET A 1 98 ? 17.493 -29.653 25.031 1.00 55.28 98 MET A N 1
ATOM 788 C CA . MET A 1 98 ? 17.421 -30.292 26.346 1.00 55.28 98 MET A CA 1
ATOM 789 C C . MET A 1 98 ? 17.936 -31.717 26.172 1.00 55.28 98 MET A C 1
ATOM 791 O O . MET A 1 98 ? 17.167 -32.675 26.160 1.00 55.28 98 MET A O 1
ATOM 795 N N . GLU A 1 99 ? 19.250 -31.860 25.998 1.00 50.66 99 GLU A N 1
ATOM 796 C CA . GLU A 1 99 ? 19.882 -33.148 26.253 1.00 50.66 99 GLU A CA 1
ATOM 797 C C . GLU A 1 99 ? 19.963 -33.332 27.767 1.00 50.66 99 GLU A C 1
ATOM 799 O O . GLU A 1 99 ? 20.754 -32.715 28.476 1.00 50.66 99 GLU A O 1
ATOM 804 N N . HIS A 1 100 ? 19.015 -34.131 28.247 1.00 53.75 100 HIS A N 1
ATOM 805 C CA . HIS A 1 100 ? 19.137 -35.062 29.355 1.00 53.75 100 HIS A CA 1
ATOM 806 C C . HIS A 1 100 ? 20.556 -35.157 29.943 1.00 53.75 100 HIS A C 1
ATOM 808 O O . HIS A 1 100 ? 21.420 -35.828 29.387 1.00 53.75 100 HIS A O 1
ATOM 814 N N . SER A 1 101 ? 20.756 -34.587 31.130 1.00 49.50 101 SER A N 1
ATOM 815 C CA . SER A 1 101 ? 21.788 -35.065 32.046 1.00 49.50 101 SER A CA 1
ATOM 816 C C . SER A 1 101 ? 21.120 -35.396 33.375 1.00 49.50 101 SER A C 1
ATOM 818 O O . SER A 1 101 ? 20.916 -34.545 34.237 1.00 49.50 101 SER A O 1
ATOM 820 N N . GLN A 1 102 ? 20.661 -36.643 33.468 1.00 56.16 102 GLN A N 1
ATOM 821 C CA . GLN A 1 102 ? 20.522 -37.335 34.742 1.00 56.16 102 GLN A 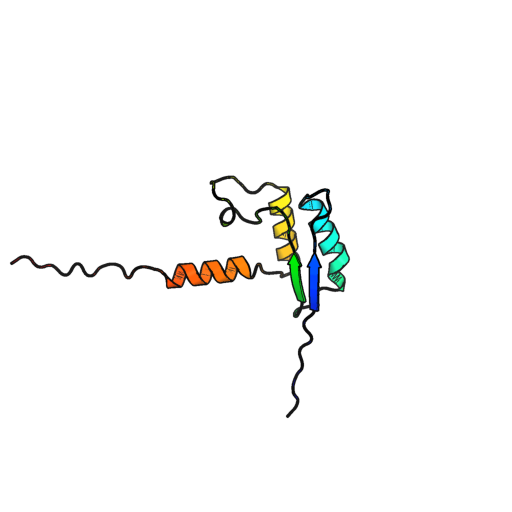CA 1
ATOM 822 C C . GLN A 1 102 ? 21.870 -38.017 34.980 1.00 56.16 102 GLN A C 1
ATOM 824 O O . GLN A 1 102 ? 22.249 -38.907 34.217 1.00 56.16 102 GLN A O 1
ATOM 829 N N . GLY A 1 103 ? 22.576 -37.559 36.007 1.00 49.88 103 GLY A N 1
ATOM 830 C CA . GLY A 1 103 ? 23.801 -38.134 36.549 1.00 49.88 103 GLY A CA 1
ATOM 831 C C . GLY A 1 103 ? 23.981 -37.627 37.965 1.00 49.88 103 GLY A C 1
ATOM 832 O O . GLY A 1 103 ? 24.057 -36.388 38.111 1.00 49.88 103 GLY A O 1
#

Secondary structure (DSSP, 8-state):
------PPEEEEEPPPTT--HHHHHHHHHHHTTT--TTEEEEE--SS--SSTTSSS-PPPPHHHHHHHHHHHTTT---HHHHHHHHHHHHT------------

Foldseek 3Di:
DDDPDDDAAEAEDEADPVLFLVVVLVVCVVCLVVDDPRYDYHYDSVDDLACVSDPDNDDDDPSSVVSVVSCVVSVHDDPVVVVVVVVVVVPDDPDDPPPDDDD

InterPro domains:
  IPR036691 Endonuclease/exonuclease/phosphatase superfamily [G3DSA:3.60.10.10] (1-101)
  IPR036691 Endonuclease/exonuclease/phosphatase superfamily [SSF56219] (2-85)